Protein AF-A0A925Y4P8-F1 (afdb_monomer)

Solvent-accessible surface area (backbone atoms only — not comparable to full-atom values): 8746 Å² total; per-residue (Å²): 82,98,77,76,82,34,94,43,72,66,51,44,53,48,53,53,52,52,31,55,76,70,42,53,52,58,53,52,50,52,52,52,39,48,76,72,74,46,54,71,67,60,53,52,56,68,61,69,74,66,72,62,35,76,24,54,33,88,46,66,31,12,30,30,73,72,60,62,64,63,53,51,50,44,28,32,77,35,19,48,35,62,93,50,94,85,51,74,66,38,91,60,18,36,76,48,75,73,58,56,64,35,37,78,46,45,55,72,39,70,40,31,35,21,30,27,85,49,65,66,42,13,51,51,36,22,55,52,46,56,69,60,60,42,72,28,91,56,72,47,87,78,77,77,80,91,72,90,74,82,91,127

Secondary structure (DSSP, 8-state):
--SSS-SSHHHHHHHHHHHHHTTHHHHHHHHHHHHTT--HHHHHHHHHT-PPEEEE-SSSEEE----HHHHHHHHIIIIIS-SSTTPPP-TT-EEEE-S-TT-EE-TT-EEEEEE-SSHHHHHHHHHHHHHHSPEESSPPP-PPP-------

Structure (mmCIF, N/CA/C/O backbone):
data_AF-A0A925Y4P8-F1
#
_entry.id   AF-A0A925Y4P8-F1
#
loop_
_atom_site.group_PDB
_atom_site.id
_atom_sit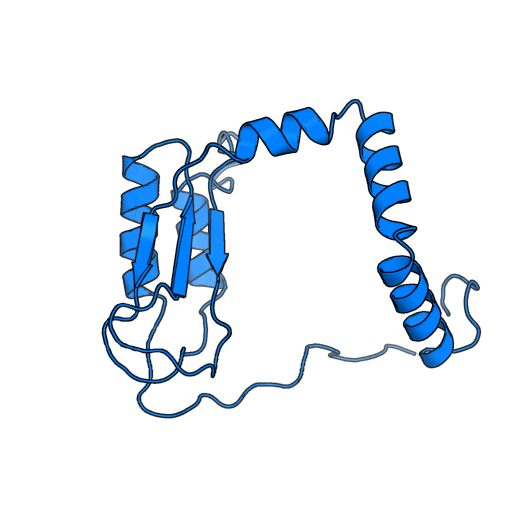e.type_symbol
_atom_site.label_atom_id
_atom_site.label_alt_id
_atom_site.label_comp_id
_atom_site.label_asym_id
_atom_site.label_entity_id
_atom_site.label_seq_id
_atom_site.pdbx_PDB_ins_code
_atom_site.Cartn_x
_atom_site.Cartn_y
_atom_site.Cartn_z
_atom_site.occupancy
_atom_site.B_iso_or_equiv
_atom_site.auth_seq_id
_atom_site.auth_comp_id
_atom_site.auth_asym_id
_atom_site.auth_atom_id
_atom_site.pdbx_PDB_model_num
ATOM 1 N N . LEU A 1 1 ? 26.465 -4.473 -14.148 1.00 80.56 1 LEU A N 1
ATOM 2 C CA . LEU A 1 1 ? 26.742 -5.797 -13.545 1.00 80.56 1 LEU A CA 1
ATOM 3 C C . LEU A 1 1 ? 25.569 -6.725 -13.875 1.00 80.56 1 LEU A C 1
ATOM 5 O O . LEU A 1 1 ? 24.445 -6.241 -13.866 1.00 80.56 1 LEU A O 1
ATOM 9 N N . LEU A 1 2 ? 25.823 -7.959 -14.322 1.00 83.94 2 LEU A N 1
ATOM 10 C CA . LEU A 1 2 ? 24.913 -8.859 -15.076 1.00 83.94 2 LEU A CA 1
ATOM 11 C C . LEU A 1 2 ? 24.430 -8.328 -16.441 1.00 83.94 2 LEU A C 1
ATOM 13 O O . LEU A 1 2 ? 24.644 -8.976 -17.456 1.00 83.94 2 LEU A O 1
ATOM 17 N N . GLY A 1 3 ? 23.854 -7.127 -16.499 1.00 88.00 3 GLY A N 1
ATOM 18 C CA . GLY A 1 3 ? 23.391 -6.515 -17.754 1.00 88.00 3 GLY A CA 1
ATOM 19 C C . GLY A 1 3 ? 24.453 -5.726 -18.533 1.00 88.00 3 GLY A C 1
ATOM 20 O O . GLY A 1 3 ? 24.106 -5.054 -19.492 1.00 88.00 3 GLY A O 1
ATOM 21 N N . ASN A 1 4 ? 25.721 -5.717 -18.096 1.00 89.94 4 ASN A N 1
ATOM 22 C CA . ASN A 1 4 ? 26.820 -4.928 -18.693 1.00 89.94 4 ASN A CA 1
ATOM 23 C C . ASN A 1 4 ? 26.566 -3.410 -18.868 1.00 89.94 4 ASN A C 1
ATOM 25 O O . ASN A 1 4 ? 27.259 -2.745 -19.626 1.00 89.94 4 ASN A O 1
ATOM 29 N N . VAL A 1 5 ? 25.624 -2.843 -18.108 1.00 91.25 5 VAL A N 1
ATOM 30 C CA . VAL A 1 5 ? 25.263 -1.407 -18.132 1.00 91.25 5 VAL A CA 1
ATOM 31 C C . VAL A 1 5 ? 25.927 -0.555 -17.039 1.00 91.25 5 VAL A C 1
ATOM 33 O O . VAL A 1 5 ? 25.717 0.649 -16.981 1.00 91.25 5 VAL A O 1
ATOM 36 N N . ALA A 1 6 ? 26.701 -1.171 -16.143 1.00 92.19 6 ALA A N 1
ATOM 37 C CA . ALA A 1 6 ? 27.406 -0.494 -15.052 1.00 92.19 6 ALA A CA 1
ATOM 38 C C . ALA A 1 6 ? 28.621 -1.314 -14.607 1.00 92.19 6 ALA A C 1
ATOM 40 O O . ALA A 1 6 ? 28.557 -2.552 -14.607 1.00 92.19 6 ALA A O 1
ATOM 41 N N . THR A 1 7 ? 29.677 -0.618 -14.193 1.00 92.06 7 THR A N 1
ATOM 42 C CA . THR A 1 7 ? 30.991 -1.157 -13.806 1.00 92.06 7 THR A CA 1
ATOM 43 C C . THR A 1 7 ? 31.089 -1.576 -12.342 1.00 92.06 7 THR A C 1
ATOM 45 O O . THR A 1 7 ? 31.916 -2.416 -12.008 1.00 92.06 7 THR A O 1
AT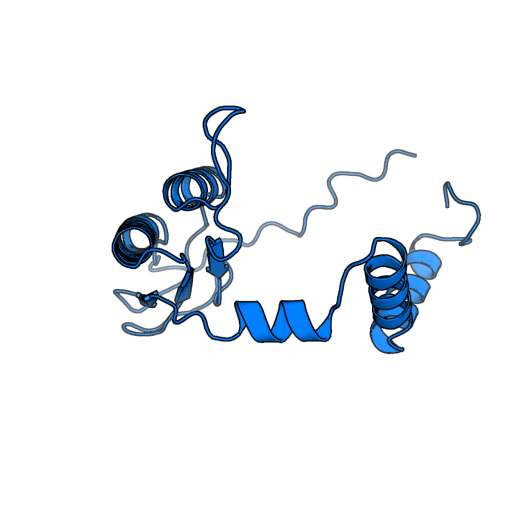OM 48 N N . SER A 1 8 ? 30.232 -1.047 -11.467 1.00 91.19 8 SER A N 1
ATOM 49 C CA . SER A 1 8 ? 30.185 -1.409 -10.046 1.00 91.19 8 SER A CA 1
ATOM 50 C C . SER A 1 8 ? 28.763 -1.295 -9.477 1.00 91.19 8 SER A C 1
ATOM 52 O O . SER A 1 8 ? 27.874 -0.712 -10.103 1.00 91.19 8 SER A O 1
ATOM 54 N N . ILE A 1 9 ? 28.531 -1.844 -8.276 1.00 88.69 9 ILE A N 1
ATOM 55 C CA . ILE A 1 9 ? 27.258 -1.670 -7.549 1.00 88.69 9 ILE A CA 1
ATOM 56 C C . ILE A 1 9 ? 27.047 -0.194 -7.195 1.00 88.69 9 ILE A C 1
ATOM 58 O O . ILE A 1 9 ? 25.925 0.301 -7.259 1.00 88.69 9 ILE A O 1
ATOM 62 N N . VAL A 1 10 ? 28.123 0.515 -6.843 1.00 89.88 10 VAL A N 1
ATOM 63 C CA . VAL A 1 10 ? 28.081 1.948 -6.528 1.00 89.88 10 VAL A CA 1
ATOM 64 C C . VAL A 1 10 ? 27.624 2.744 -7.749 1.00 89.88 10 VAL A C 1
ATOM 66 O O . VAL A 1 10 ? 26.688 3.537 -7.637 1.00 89.88 10 VAL A O 1
ATOM 69 N N . ASP A 1 11 ? 28.202 2.467 -8.919 1.00 91.56 11 ASP A N 1
ATOM 70 C CA . ASP A 1 11 ? 27.816 3.117 -10.176 1.00 91.56 11 ASP A CA 1
ATOM 71 C C . ASP A 1 11 ? 26.364 2.795 -10.540 1.00 91.56 11 ASP A C 1
ATOM 73 O O . ASP A 1 11 ? 25.592 3.694 -10.862 1.00 91.56 11 ASP A O 1
ATOM 77 N N . ALA A 1 12 ? 25.952 1.529 -10.408 1.00 91.06 12 ALA A N 1
ATOM 78 C CA . ALA A 1 12 ? 24.578 1.109 -10.680 1.00 91.06 12 ALA A CA 1
ATOM 79 C C . ALA A 1 12 ? 23.558 1.815 -9.766 1.00 91.06 12 ALA A C 1
ATOM 81 O O . ALA A 1 12 ? 22.530 2.310 -10.242 1.00 91.06 12 ALA A O 1
ATOM 82 N N . LYS A 1 13 ? 23.849 1.912 -8.459 1.00 89.69 13 LYS A N 1
ATOM 83 C CA . LYS A 1 13 ? 23.019 2.656 -7.497 1.00 89.69 13 LYS A CA 1
ATOM 84 C C . LYS A 1 13 ? 22.952 4.133 -7.870 1.00 89.69 13 LYS A C 1
ATOM 86 O O . LYS A 1 13 ? 21.859 4.695 -7.910 1.00 89.69 13 LYS A O 1
ATOM 91 N N . LYS A 1 14 ? 24.095 4.746 -8.194 1.00 92.00 14 LYS A N 1
ATOM 92 C CA . LYS A 1 14 ? 24.160 6.148 -8.614 1.00 92.00 14 LYS A CA 1
ATOM 93 C C . LYS A 1 14 ? 23.304 6.400 -9.855 1.00 92.00 14 LYS A C 1
ATOM 95 O O . LYS A 1 14 ? 22.445 7.274 -9.814 1.00 92.00 14 LYS A O 1
ATOM 100 N N . SER A 1 15 ? 23.472 5.612 -10.916 1.00 92.50 15 SER A N 1
ATOM 101 C CA . SER A 1 15 ? 22.692 5.763 -12.149 1.00 92.50 15 SER A CA 1
ATOM 102 C C . SER A 1 15 ? 21.189 5.579 -11.922 1.00 92.50 15 SER A C 1
ATOM 104 O O . SER A 1 15 ? 20.393 6.320 -12.494 1.00 92.50 15 SER A O 1
ATOM 106 N N . THR A 1 16 ? 20.790 4.648 -11.049 1.00 92.00 16 THR A N 1
ATOM 107 C CA . THR A 1 16 ? 19.377 4.442 -10.680 1.00 92.00 16 THR A CA 1
ATOM 108 C C . THR A 1 16 ? 18.799 5.675 -9.980 1.00 92.00 16 THR A C 1
ATOM 110 O O . THR A 1 16 ? 17.726 6.157 -10.345 1.00 92.00 16 THR A O 1
ATOM 113 N N . VAL A 1 17 ? 19.531 6.231 -9.009 1.00 93.62 17 VAL A N 1
ATOM 114 C CA . VAL A 1 17 ? 19.124 7.450 -8.291 1.00 93.62 17 VAL A CA 1
ATOM 115 C C . VAL A 1 17 ? 19.075 8.657 -9.228 1.00 93.62 17 VAL A C 1
ATOM 117 O O . VAL A 1 17 ? 18.137 9.450 -9.147 1.00 93.62 17 VAL A O 1
ATOM 120 N N . ASP A 1 18 ? 20.039 8.792 -10.137 1.00 95.38 18 ASP A N 1
ATOM 121 C CA . ASP A 1 18 ? 20.075 9.886 -11.109 1.00 95.38 18 ASP A CA 1
ATOM 122 C C . ASP A 1 18 ? 18.887 9.790 -12.096 1.00 95.38 18 ASP A C 1
ATOM 124 O O . ASP A 1 18 ? 18.244 10.800 -12.395 1.00 95.38 18 ASP A O 1
ATOM 128 N N . ALA A 1 19 ? 18.509 8.583 -12.537 1.00 95.50 19 ALA A N 1
ATOM 129 C CA . ALA A 1 19 ? 17.328 8.352 -13.380 1.00 95.50 19 ALA A CA 1
ATOM 130 C C . ALA A 1 19 ? 15.998 8.648 -12.659 1.00 95.50 19 ALA A C 1
ATOM 132 O O . ALA A 1 19 ? 15.062 9.166 -13.275 1.00 95.50 19 ALA A O 1
ATOM 133 N N . TRP A 1 20 ? 15.919 8.353 -11.357 1.00 93.75 20 TRP A N 1
ATOM 134 C CA . TRP A 1 20 ? 14.782 8.725 -10.513 1.00 93.75 20 TRP A CA 1
ATOM 135 C C . TRP A 1 20 ? 14.677 10.247 -10.363 1.00 93.75 20 TRP A C 1
ATOM 137 O O . TRP A 1 20 ? 13.646 10.834 -10.690 1.00 93.75 20 TRP A O 1
ATOM 147 N N . LYS A 1 21 ? 15.767 10.905 -9.943 1.00 95.56 21 LYS A N 1
ATOM 148 C CA . LYS A 1 21 ? 15.803 12.355 -9.683 1.00 95.56 21 LYS A CA 1
ATOM 149 C C . LYS A 1 21 ? 15.585 13.203 -10.934 1.00 95.56 21 LYS A C 1
ATOM 151 O O . LYS A 1 21 ? 14.981 14.265 -10.844 1.00 95.56 21 LYS A O 1
ATOM 156 N N . SER A 1 22 ? 16.068 12.750 -12.089 1.00 97.69 22 SER A N 1
ATOM 157 C CA . SER A 1 22 ? 15.879 13.450 -13.369 1.00 97.69 22 SER A CA 1
ATOM 158 C C . SER A 1 22 ? 14.473 13.293 -13.957 1.00 97.69 22 SER A C 1
ATOM 160 O O . SER A 1 22 ? 14.146 13.965 -14.932 1.00 97.69 22 SER A O 1
ATOM 162 N N . GLY A 1 23 ? 13.644 12.393 -13.416 1.00 96.94 23 GLY A N 1
ATOM 163 C CA . GLY A 1 23 ? 12.342 12.052 -13.991 1.00 96.94 23 GLY A CA 1
ATOM 164 C C . GLY A 1 23 ? 12.423 11.163 -15.239 1.00 96.94 23 GLY A C 1
ATOM 165 O O . GLY A 1 23 ? 11.388 10.858 -15.837 1.00 96.94 23 GLY A O 1
ATOM 166 N N . ALA A 1 24 ? 13.617 10.699 -15.624 1.00 97.31 24 ALA A N 1
ATOM 167 C CA . ALA A 1 24 ? 13.797 9.799 -16.762 1.00 97.31 24 ALA A CA 1
ATOM 168 C C . ALA A 1 24 ? 13.005 8.492 -16.580 1.00 97.31 24 ALA A C 1
ATOM 170 O O . ALA A 1 24 ? 12.320 8.055 -17.505 1.00 97.31 24 ALA A O 1
ATOM 171 N N . ALA A 1 25 ? 13.020 7.921 -15.369 1.00 95.94 25 ALA A N 1
ATOM 172 C CA . ALA A 1 25 ? 12.241 6.724 -15.041 1.00 95.94 25 ALA A CA 1
ATOM 173 C C . ALA A 1 25 ? 10.727 6.948 -15.225 1.00 95.94 25 ALA A C 1
ATOM 175 O O . ALA A 1 25 ? 10.042 6.132 -15.838 1.00 95.94 25 ALA A O 1
ATOM 176 N N . HIS A 1 26 ? 10.219 8.095 -14.766 1.00 95.75 26 HIS A N 1
ATOM 177 C CA . HIS A 1 26 ? 8.810 8.469 -14.892 1.00 95.75 26 HIS A CA 1
ATOM 178 C C . HIS A 1 26 ? 8.388 8.657 -16.361 1.00 95.75 26 HIS A C 1
ATOM 180 O O . HIS A 1 26 ? 7.332 8.180 -16.774 1.00 95.75 26 HIS A O 1
ATOM 186 N N . SER A 1 27 ? 9.244 9.276 -17.1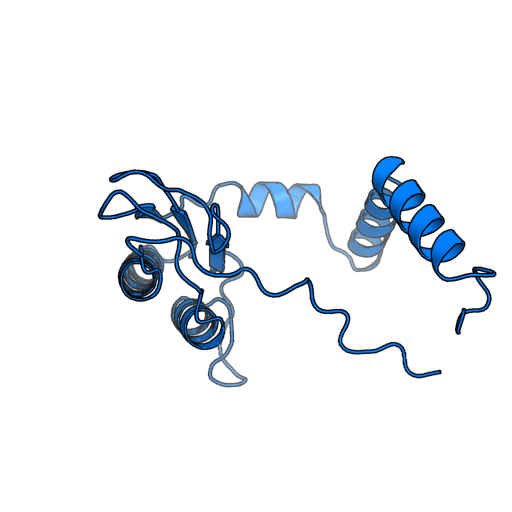82 1.00 97.31 27 SER A N 1
ATOM 187 C CA . SER A 1 27 ? 9.000 9.431 -18.624 1.00 97.31 27 SER A CA 1
ATOM 188 C C . SER A 1 27 ? 8.900 8.083 -19.345 1.00 97.31 27 SER A C 1
ATOM 190 O O . SER A 1 27 ? 7.968 7.860 -20.122 1.00 97.31 27 SER A O 1
ATOM 192 N N . ILE A 1 28 ? 9.823 7.157 -19.065 1.00 97.56 28 ILE A N 1
ATOM 193 C CA . ILE A 1 28 ? 9.794 5.808 -19.648 1.00 97.56 28 ILE A CA 1
ATOM 194 C C . ILE A 1 28 ? 8.553 5.035 -19.188 1.00 97.56 28 ILE A C 1
ATOM 196 O O . ILE A 1 28 ? 7.908 4.383 -20.009 1.00 97.56 28 ILE A O 1
ATOM 200 N N . PHE A 1 29 ? 8.166 5.155 -17.917 1.00 96.94 29 PHE A N 1
ATOM 201 C CA . PHE A 1 29 ? 6.953 4.527 -17.394 1.00 96.94 29 PHE A CA 1
ATOM 202 C C . PHE A 1 29 ? 5.686 5.007 -18.124 1.00 96.94 29 PHE A C 1
ATOM 204 O O . PHE A 1 29 ? 4.873 4.188 -18.549 1.00 96.94 29 PHE A O 1
ATOM 211 N N . HIS A 1 30 ? 5.551 6.311 -18.382 1.00 96.44 30 HIS A N 1
ATOM 212 C CA . HIS A 1 30 ? 4.431 6.842 -19.170 1.00 96.44 30 HIS A CA 1
ATOM 213 C C . HIS A 1 30 ? 4.431 6.334 -20.613 1.00 96.44 30 HIS A C 1
ATOM 215 O O . HIS A 1 30 ? 3.379 5.978 -21.140 1.00 96.44 30 HIS A O 1
ATOM 221 N N . GLN A 1 31 ? 5.601 6.262 -21.251 1.00 97.69 31 GLN A N 1
ATOM 222 C CA . GLN A 1 31 ? 5.710 5.687 -22.593 1.00 97.69 31 GLN A CA 1
ATOM 223 C C . GLN A 1 31 ? 5.287 4.214 -22.609 1.00 97.69 31 GLN A C 1
ATOM 225 O O . GLN A 1 31 ? 4.614 3.791 -23.546 1.00 97.69 31 GLN A O 1
ATOM 230 N N . MET A 1 32 ? 5.653 3.444 -21.581 1.00 98.12 32 MET A N 1
ATOM 231 C CA . MET A 1 32 ? 5.240 2.049 -21.431 1.00 98.12 32 MET A CA 1
ATOM 232 C C . MET A 1 32 ? 3.716 1.923 -21.310 1.00 98.12 32 MET A C 1
ATOM 234 O O . MET A 1 32 ? 3.134 1.122 -22.039 1.00 98.12 32 MET A O 1
ATOM 238 N N . ILE A 1 33 ? 3.078 2.742 -20.463 1.00 97.19 33 ILE A N 1
ATOM 239 C CA . ILE A 1 33 ? 1.612 2.786 -20.315 1.00 97.19 33 ILE A CA 1
ATOM 240 C C . ILE A 1 33 ? 0.948 3.047 -21.671 1.00 97.19 33 ILE A C 1
ATOM 242 O O . ILE A 1 33 ? 0.115 2.255 -22.110 1.00 97.19 33 ILE A O 1
ATOM 246 N N . SER A 1 34 ? 1.359 4.110 -22.370 1.00 97.25 34 SER A N 1
ATOM 247 C CA . SER A 1 34 ? 0.765 4.480 -23.660 1.00 97.25 34 SER A CA 1
ATOM 248 C C . SER A 1 34 ? 0.963 3.401 -24.728 1.00 97.25 34 SER A C 1
ATOM 250 O O . SER A 1 34 ? 0.056 3.134 -25.513 1.00 97.25 34 SER A O 1
ATOM 252 N N . ARG A 1 35 ? 2.129 2.739 -24.760 1.00 98.00 35 ARG A N 1
ATOM 253 C CA . ARG A 1 35 ? 2.418 1.650 -25.714 1.00 98.00 35 ARG A CA 1
ATOM 254 C C . ARG A 1 35 ? 1.559 0.407 -25.490 1.00 98.00 35 ARG A C 1
ATOM 256 O O . ARG A 1 35 ? 1.370 -0.355 -26.432 1.00 98.00 35 ARG A O 1
ATOM 263 N N . GLN A 1 36 ? 1.050 0.208 -24.278 1.00 97.88 36 GLN A N 1
ATOM 264 C CA . GLN A 1 36 ? 0.130 -0.881 -23.940 1.00 97.88 36 GLN A CA 1
ATOM 265 C C . GLN A 1 36 ? -1.346 -0.447 -24.015 1.00 97.88 36 GLN A C 1
ATOM 267 O O . GLN A 1 36 ? -2.225 -1.192 -23.598 1.00 97.88 36 GLN A O 1
ATOM 272 N N . GLY A 1 37 ? -1.628 0.747 -24.555 1.00 97.56 37 GLY A N 1
ATOM 273 C CA . GLY A 1 37 ? -2.986 1.266 -24.734 1.00 97.56 37 GLY A CA 1
ATOM 274 C C . GLY A 1 37 ? -3.593 1.925 -23.492 1.00 97.56 37 GLY A C 1
ATOM 275 O O . GLY A 1 37 ? -4.769 2.270 -23.510 1.00 97.56 37 GLY A O 1
ATOM 276 N N . GLY A 1 38 ? -2.818 2.113 -22.420 1.00 96.62 38 GLY A N 1
ATOM 277 C CA . GLY A 1 38 ? -3.279 2.797 -21.215 1.00 96.62 38 GLY A CA 1
ATOM 278 C C . GLY A 1 38 ? -3.180 4.322 -21.307 1.00 96.62 38 GLY A C 1
ATOM 279 O O . GLY A 1 38 ? -2.442 4.879 -22.122 1.00 96.62 38 GLY A O 1
ATOM 280 N N . ASN A 1 39 ? -3.877 5.007 -20.399 1.00 96.06 39 ASN A N 1
ATOM 281 C CA . ASN A 1 39 ? -3.827 6.459 -20.248 1.00 96.06 39 ASN A CA 1
ATOM 282 C C . ASN A 1 39 ? -3.558 6.834 -18.784 1.00 96.06 39 ASN A C 1
ATOM 284 O O . ASN A 1 39 ? -4.398 6.643 -17.908 1.00 96.06 39 ASN A O 1
ATOM 288 N N . TRP A 1 40 ? -2.375 7.396 -18.519 1.00 94.31 40 TRP A N 1
ATOM 289 C CA . TRP A 1 40 ? -1.967 7.798 -17.169 1.00 94.31 40 TRP A CA 1
ATOM 290 C C . TRP A 1 40 ? -2.911 8.824 -16.533 1.00 94.31 40 TRP A C 1
ATOM 292 O O . TRP A 1 40 ? -3.237 8.711 -15.354 1.00 94.31 40 TRP A O 1
ATOM 302 N N . LYS A 1 41 ? -3.334 9.841 -17.296 1.00 93.88 41 LYS A N 1
ATOM 303 C CA . LYS A 1 41 ? -4.157 10.931 -16.755 1.00 93.88 41 LYS A CA 1
ATOM 304 C C . LYS A 1 41 ? -5.537 10.425 -16.362 1.00 93.88 41 LYS A C 1
ATOM 306 O O . LYS A 1 41 ? -5.981 10.707 -15.259 1.00 93.88 41 LYS A O 1
ATOM 311 N N . GLU A 1 42 ? -6.147 9.647 -17.248 1.00 93.69 42 GLU A N 1
ATOM 312 C CA . GLU A 1 42 ? -7.456 9.036 -17.028 1.00 93.69 42 GLU A CA 1
ATOM 313 C C . GLU A 1 42 ? -7.430 8.072 -15.839 1.00 93.69 42 GLU A C 1
ATOM 315 O O . GLU A 1 42 ? -8.273 8.172 -14.958 1.00 93.69 42 GLU A O 1
ATOM 320 N N . SER A 1 43 ? -6.407 7.213 -15.752 1.00 90.69 43 SER A N 1
ATOM 321 C CA . SER A 1 43 ? -6.208 6.325 -14.600 1.00 90.69 43 SER A CA 1
ATOM 322 C C . SER A 1 43 ? -6.093 7.116 -13.294 1.00 90.69 43 SER A C 1
ATOM 324 O O . SER A 1 43 ? -6.817 6.859 -12.333 1.00 90.69 43 SER A O 1
ATOM 326 N N . LYS A 1 44 ? -5.236 8.145 -13.262 1.00 90.50 44 LYS A N 1
ATOM 327 C CA . LYS A 1 44 ? -5.064 8.984 -12.073 1.00 90.50 44 LYS A CA 1
ATOM 328 C C . LYS A 1 44 ? -6.369 9.666 -11.656 1.00 90.50 44 LYS A C 1
ATOM 330 O O . LYS A 1 44 ? -6.676 9.691 -10.469 1.00 90.50 44 LYS A O 1
ATOM 335 N N . GLU A 1 45 ? -7.108 10.225 -12.609 1.00 90.88 45 GLU A N 1
ATOM 336 C CA . GLU A 1 45 ? -8.394 10.877 -12.355 1.00 90.88 45 GLU A CA 1
ATOM 337 C C . GLU A 1 45 ? -9.415 9.879 -11.802 1.00 90.88 45 GLU A C 1
ATOM 339 O O . GLU A 1 45 ? -9.983 10.127 -10.739 1.00 90.88 45 GLU A O 1
ATOM 344 N N . HIS A 1 46 ? -9.547 8.717 -12.445 1.00 88.62 46 HIS A N 1
ATOM 345 C CA . HIS A 1 46 ? -10.468 7.655 -12.052 1.00 88.62 46 HIS A CA 1
ATOM 346 C C . HIS A 1 46 ? -10.271 7.204 -10.597 1.00 88.62 46 HIS A C 1
ATOM 348 O O . HIS A 1 46 ? -11.237 7.087 -9.849 1.00 88.62 46 HIS A O 1
ATOM 354 N N . TYR A 1 47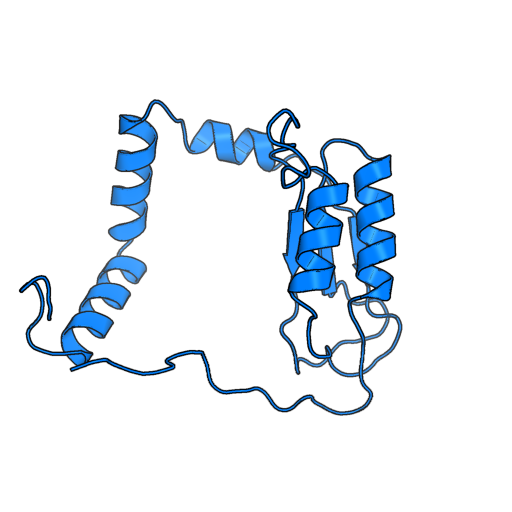 ? -9.024 6.996 -10.165 1.00 87.75 47 TYR A N 1
ATOM 355 C CA . TYR A 1 47 ? -8.750 6.525 -8.803 1.00 87.75 47 TYR A CA 1
ATOM 356 C C . TYR A 1 47 ? -8.722 7.644 -7.753 1.00 87.75 47 TYR A C 1
ATOM 358 O O . TYR A 1 47 ? -8.926 7.374 -6.569 1.00 87.75 47 TYR A O 1
ATOM 366 N N . SER A 1 48 ? -8.519 8.903 -8.157 1.00 83.81 48 SER A N 1
ATOM 367 C CA . SER A 1 48 ? -8.395 10.038 -7.227 1.00 83.81 48 SER A CA 1
ATOM 368 C C . SER A 1 48 ? -9.681 10.412 -6.482 1.00 83.81 48 SER A C 1
ATOM 370 O O . SER A 1 48 ? -9.614 11.096 -5.464 1.00 83.81 48 SER A O 1
ATOM 372 N N . THR A 1 49 ? -10.844 9.965 -6.957 1.00 81.38 49 THR A N 1
ATOM 373 C CA . THR A 1 49 ? -12.149 10.295 -6.363 1.00 81.38 49 THR A CA 1
ATOM 374 C C . THR A 1 49 ? -12.581 9.340 -5.250 1.00 81.38 49 THR A C 1
ATOM 376 O O . THR A 1 49 ? -13.625 9.548 -4.632 1.00 81.38 49 THR A O 1
ATOM 379 N N . SER A 1 50 ? -11.814 8.280 -4.995 1.00 85.88 50 SER A N 1
ATOM 380 C CA . SER A 1 50 ? -12.174 7.252 -4.018 1.00 85.88 50 SER A CA 1
ATOM 381 C C . SER A 1 50 ? -11.944 7.748 -2.593 1.00 85.88 50 SER A C 1
ATOM 383 O O . SER A 1 50 ? -10.808 7.947 -2.169 1.00 85.88 50 SER A O 1
ATOM 385 N N . ALA A 1 51 ? -13.028 7.936 -1.838 1.00 91.25 51 ALA A N 1
ATOM 386 C CA . ALA A 1 51 ? -12.934 8.305 -0.429 1.00 91.25 51 ALA A CA 1
ATOM 387 C C . ALA A 1 51 ? -12.427 7.108 0.404 1.00 91.25 51 ALA A C 1
ATOM 389 O O . ALA A 1 51 ? -13.019 6.025 0.309 1.00 91.25 51 ALA A O 1
ATOM 390 N N . PRO A 1 52 ? -11.372 7.267 1.219 1.00 96.56 52 PRO A N 1
ATOM 391 C CA . PRO A 1 52 ? -10.913 6.208 2.106 1.00 96.56 52 PRO A CA 1
ATOM 392 C C . PRO A 1 52 ? -11.768 6.101 3.374 1.00 96.56 52 PRO A C 1
ATOM 394 O O . PRO A 1 52 ? -12.473 7.038 3.751 1.00 96.56 52 PRO A O 1
ATOM 397 N N . ALA A 1 53 ? -11.656 4.965 4.059 1.00 98.06 53 ALA A N 1
ATOM 398 C CA . ALA A 1 53 ? -11.940 4.859 5.485 1.00 98.06 53 ALA A CA 1
ATOM 399 C C . ALA A 1 53 ? -10.620 4.980 6.258 1.00 98.06 53 ALA A C 1
ATOM 401 O O . ALA A 1 53 ? -9.610 4.383 5.878 1.00 98.06 53 ALA A O 1
ATOM 402 N N . GLU A 1 54 ? -10.619 5.778 7.319 1.00 98.06 54 GLU A N 1
ATOM 403 C CA . GLU A 1 54 ? -9.428 6.028 8.128 1.00 98.06 54 GLU A CA 1
ATOM 404 C C . GLU A 1 54 ? -9.264 4.974 9.222 1.00 98.06 54 GLU A C 1
ATOM 406 O O . GLU A 1 54 ? -10.231 4.590 9.881 1.00 98.06 54 GLU A O 1
ATOM 411 N N . ILE A 1 55 ? -8.022 4.546 9.438 1.00 98.12 55 ILE A N 1
ATOM 412 C CA . ILE A 1 55 ? -7.618 3.730 10.579 1.00 98.12 55 ILE A CA 1
ATOM 413 C C . ILE A 1 55 ? -6.786 4.624 11.484 1.00 98.12 55 ILE A C 1
ATOM 415 O O . ILE A 1 55 ? -5.785 5.193 11.039 1.00 98.12 55 ILE A O 1
ATOM 419 N N . VAL A 1 56 ? -7.195 4.744 12.745 1.00 97.88 56 VAL A N 1
ATOM 420 C CA . VAL A 1 56 ? -6.584 5.674 13.700 1.00 97.88 56 VAL A CA 1
ATOM 421 C C . VAL A 1 56 ? -5.890 4.927 14.831 1.00 97.88 56 VAL A C 1
ATOM 423 O O . VAL A 1 56 ? -6.337 3.865 15.271 1.00 97.88 56 VAL A O 1
ATOM 426 N N . ALA A 1 57 ? -4.799 5.482 15.343 1.00 97.69 57 ALA A N 1
ATOM 427 C CA . ALA A 1 57 ? -4.145 4.952 16.528 1.00 97.69 57 ALA A CA 1
ATOM 428 C C . ALA A 1 57 ? -5.073 5.087 17.747 1.00 97.69 57 ALA A C 1
ATOM 430 O O . ALA A 1 57 ? -5.525 6.178 18.097 1.00 97.69 57 ALA A O 1
ATOM 431 N N . SER A 1 58 ? -5.352 3.974 18.430 1.00 93.88 58 SER A N 1
ATOM 432 C CA . SER A 1 58 ? -6.218 3.969 19.617 1.00 93.88 58 SER A CA 1
ATOM 433 C C . SER A 1 58 ? -5.568 4.651 20.822 1.00 93.88 58 SER A C 1
ATOM 435 O O . SER A 1 58 ? -6.249 5.206 21.682 1.00 93.88 58 SER A O 1
ATOM 437 N N . THR A 1 59 ? -4.241 4.620 20.896 1.00 96.81 59 THR A N 1
ATOM 438 C CA . THR A 1 59 ? -3.445 5.103 22.027 1.00 96.81 59 THR A CA 1
ATOM 439 C C . THR A 1 59 ? -2.168 5.764 21.528 1.00 96.81 59 THR A C 1
ATOM 441 O O . THR A 1 59 ? -1.745 5.531 20.399 1.00 96.81 59 THR A O 1
ATOM 444 N N . ASN A 1 60 ? -1.527 6.556 22.387 1.00 97.94 60 ASN A N 1
ATOM 445 C CA . ASN A 1 60 ? -0.156 6.999 22.140 1.00 97.94 60 ASN A CA 1
ATOM 446 C C . ASN A 1 60 ? 0.795 5.794 22.210 1.00 97.94 60 ASN A C 1
ATOM 448 O O . ASN A 1 60 ? 0.568 4.884 23.015 1.00 97.94 60 ASN A O 1
ATOM 452 N N . GLY A 1 61 ? 1.864 5.811 21.421 1.00 97.00 61 GLY A N 1
ATOM 453 C CA . GLY A 1 61 ? 2.886 4.769 21.446 1.00 97.00 61 GLY A CA 1
ATOM 454 C C . GLY A 1 61 ? 3.677 4.718 20.149 1.00 97.00 61 GLY A C 1
ATOM 455 O O . GLY A 1 61 ? 3.932 5.751 19.535 1.00 97.00 61 GLY A O 1
ATOM 456 N N . TYR A 1 62 ? 4.042 3.512 19.732 1.00 96.69 62 TYR A N 1
ATOM 457 C CA . TYR A 1 62 ? 4.782 3.257 18.502 1.00 96.69 62 TYR A CA 1
ATOM 458 C C . TYR A 1 62 ? 4.006 2.294 17.613 1.00 96.69 62 TYR A C 1
ATOM 460 O O . TYR A 1 62 ? 3.346 1.380 18.105 1.00 96.69 62 TYR A O 1
ATOM 468 N N . MET A 1 63 ? 4.085 2.486 16.301 1.00 95.31 63 MET A N 1
ATOM 469 C CA . MET A 1 63 ? 3.568 1.525 15.339 1.00 95.31 63 MET A CA 1
ATOM 470 C C . MET A 1 63 ? 4.309 0.200 15.522 1.00 95.31 63 MET A C 1
ATOM 472 O O . MET A 1 63 ? 5.538 0.151 15.434 1.00 95.31 63 MET A O 1
ATOM 476 N N . GLY A 1 64 ? 3.565 -0.862 15.807 1.00 93.50 64 GLY A N 1
ATOM 477 C CA . GLY A 1 64 ? 4.101 -2.208 15.916 1.00 93.50 64 GLY A CA 1
ATOM 478 C C . GLY A 1 64 ? 4.596 -2.738 14.573 1.00 93.50 64 GLY A C 1
ATOM 479 O O . GLY A 1 64 ? 4.495 -2.076 13.537 1.00 93.50 64 GLY A O 1
ATOM 480 N N . ASP A 1 65 ? 5.106 -3.965 14.594 1.00 90.81 65 ASP A N 1
ATOM 481 C CA . ASP A 1 65 ? 5.338 -4.690 13.351 1.00 90.81 65 ASP A CA 1
ATOM 482 C C . ASP A 1 65 ? 4.005 -4.979 12.638 1.00 90.81 65 ASP A C 1
ATOM 484 O O . ASP A 1 65 ? 2.946 -5.090 13.271 1.00 90.81 65 ASP A O 1
ATOM 488 N N . VAL A 1 66 ? 4.051 -5.069 11.312 1.00 89.75 66 VAL A N 1
ATOM 489 C CA . VAL A 1 66 ? 2.871 -5.255 10.466 1.00 89.75 66 VAL A CA 1
ATOM 490 C C . VAL A 1 66 ? 2.890 -6.666 9.902 1.00 89.75 66 VAL A C 1
ATOM 492 O O . VAL A 1 66 ? 3.722 -6.995 9.058 1.00 89.75 66 VAL A O 1
ATOM 495 N N . ASP A 1 67 ? 1.922 -7.490 10.311 1.00 91.94 67 ASP A N 1
ATOM 496 C CA . ASP A 1 67 ? 1.709 -8.803 9.702 1.00 91.94 67 ASP A CA 1
ATOM 497 C C . ASP A 1 67 ? 1.260 -8.628 8.242 1.00 91.94 67 ASP A C 1
ATOM 499 O O . ASP A 1 67 ? 0.081 -8.427 7.931 1.00 91.94 67 ASP A O 1
ATOM 503 N N . ALA A 1 68 ? 2.234 -8.701 7.333 1.00 92.31 68 ALA A N 1
ATOM 504 C CA . ALA A 1 68 ? 2.022 -8.534 5.903 1.00 92.31 68 ALA A CA 1
ATOM 505 C C . ALA A 1 68 ? 1.061 -9.585 5.329 1.00 92.31 68 ALA A C 1
ATOM 507 O O . ALA A 1 68 ? 0.337 -9.296 4.374 1.00 92.31 68 ALA A O 1
ATOM 508 N N . ARG A 1 69 ? 1.017 -10.794 5.907 1.00 94.69 69 ARG A N 1
ATOM 509 C CA . ARG A 1 69 ? 0.114 -11.857 5.460 1.00 94.69 69 ARG A CA 1
ATOM 510 C C . ARG A 1 69 ? -1.320 -11.543 5.865 1.00 94.69 69 ARG A C 1
ATOM 512 O O . ARG A 1 69 ? -2.209 -11.636 5.021 1.00 94.69 69 ARG A O 1
ATOM 519 N N . ALA A 1 70 ? -1.548 -11.169 7.121 1.00 95.44 70 ALA A N 1
ATOM 520 C CA . ALA A 1 70 ? -2.874 -10.777 7.595 1.00 95.44 70 ALA A CA 1
ATOM 521 C C . ALA A 1 70 ? -3.400 -9.556 6.823 1.00 95.44 70 ALA A C 1
ATOM 523 O O . ALA A 1 70 ? -4.543 -9.561 6.368 1.00 95.44 70 ALA A O 1
ATOM 524 N N . LEU A 1 71 ? -2.540 -8.558 6.594 1.00 95.56 71 LEU A N 1
ATOM 525 C CA . LEU A 1 71 ? -2.867 -7.381 5.791 1.00 95.56 71 LEU A CA 1
ATOM 526 C C . LEU A 1 71 ? -3.239 -7.759 4.349 1.00 95.56 71 LEU A C 1
ATOM 528 O O . LEU A 1 71 ? -4.243 -7.269 3.838 1.00 95.56 71 LEU A O 1
ATOM 532 N N . ALA A 1 72 ? -2.481 -8.651 3.703 1.00 95.25 72 ALA A N 1
ATOM 533 C CA . ALA A 1 72 ? -2.789 -9.112 2.349 1.00 95.25 72 ALA A CA 1
ATOM 534 C C . ALA A 1 72 ? -4.108 -9.899 2.272 1.00 95.25 72 ALA A C 1
ATOM 536 O O . ALA A 1 72 ? -4.868 -9.734 1.322 1.00 95.25 72 ALA A O 1
ATOM 537 N N . HIS A 1 73 ? -4.410 -10.739 3.264 1.00 95.81 73 HIS A N 1
ATOM 538 C CA . HIS A 1 73 ? -5.693 -11.445 3.309 1.00 95.81 73 HIS A CA 1
ATOM 539 C C . HIS A 1 73 ? -6.871 -10.475 3.450 1.00 95.81 73 HIS A C 1
ATOM 541 O O . HIS A 1 73 ? -7.828 -10.584 2.685 1.00 95.81 73 HIS A O 1
ATOM 547 N N . ALA A 1 74 ? -6.763 -9.485 4.340 1.00 96.62 74 ALA A N 1
ATOM 548 C CA . ALA A 1 74 ? -7.794 -8.467 4.528 1.00 96.62 74 ALA A CA 1
ATOM 549 C C . ALA A 1 74 ? -8.084 -7.689 3.231 1.00 96.62 74 ALA A C 1
ATOM 551 O O . ALA A 1 74 ? -9.239 -7.470 2.863 1.00 96.62 74 ALA A O 1
ATOM 552 N N . THR A 1 75 ? -7.044 -7.305 2.481 1.00 96.94 75 THR A N 1
ATOM 553 C CA . THR A 1 75 ? -7.243 -6.594 1.209 1.00 96.94 75 THR A CA 1
ATOM 554 C C . THR A 1 75 ? -7.844 -7.488 0.122 1.00 96.94 75 THR A C 1
ATOM 556 O O . THR A 1 75 ? -8.646 -6.999 -0.674 1.00 96.94 75 THR A O 1
ATOM 559 N N . ILE A 1 76 ? -7.528 -8.790 0.092 1.00 96.44 76 ILE A N 1
ATOM 560 C CA . ILE A 1 76 ? -8.164 -9.745 -0.833 1.00 96.44 76 ILE A CA 1
ATOM 561 C C . ILE A 1 76 ? -9.667 -9.852 -0.554 1.00 96.44 76 ILE A C 1
ATOM 563 O O . ILE A 1 76 ? -10.455 -9.781 -1.496 1.00 96.44 76 ILE A O 1
ATOM 567 N N . GLU A 1 77 ? -10.075 -9.959 0.712 1.00 95.00 77 GLU A N 1
ATOM 568 C CA . GLU A 1 77 ? -11.495 -9.993 1.100 1.00 95.00 77 GLU A CA 1
ATOM 569 C C . GLU A 1 77 ? -12.236 -8.712 0.679 1.00 95.00 77 GLU A C 1
ATOM 571 O O . GLU A 1 77 ? -13.370 -8.766 0.192 1.00 95.00 77 GLU A O 1
ATOM 576 N N . ALA A 1 78 ? -11.557 -7.564 0.757 1.00 95.88 78 ALA A N 1
ATOM 577 C CA . ALA A 1 78 ? -12.074 -6.286 0.273 1.00 95.88 78 ALA A CA 1
ATOM 578 C C . ALA A 1 78 ? -12.174 -6.190 -1.266 1.00 95.88 78 ALA A C 1
ATOM 580 O O . ALA A 1 78 ? -12.855 -5.301 -1.779 1.00 95.88 78 ALA A O 1
ATOM 581 N N . GLY A 1 79 ? -11.550 -7.111 -2.008 1.00 96.00 79 GLY A N 1
ATOM 582 C CA . GLY A 1 79 ? -11.600 -7.197 -3.472 1.00 96.00 79 GLY A CA 1
ATOM 583 C C . GLY A 1 79 ? -10.294 -6.856 -4.193 1.00 96.00 79 GLY A C 1
ATOM 584 O O . GLY A 1 79 ? -10.274 -6.872 -5.422 1.00 96.00 79 GLY A O 1
ATOM 585 N N . ALA A 1 80 ? -9.196 -6.590 -3.477 1.00 96.50 80 ALA A N 1
ATOM 586 C CA . ALA A 1 80 ? -7.903 -6.223 -4.076 1.00 96.50 80 ALA A CA 1
ATOM 587 C C . ALA A 1 80 ? -7.189 -7.398 -4.774 1.00 96.50 80 ALA A C 1
ATOM 589 O O . ALA A 1 80 ? -6.133 -7.230 -5.384 1.00 96.50 80 ALA A O 1
ATOM 590 N N . GLY A 1 81 ? -7.742 -8.606 -4.675 1.00 95.12 81 GLY A N 1
ATOM 591 C CA . GLY A 1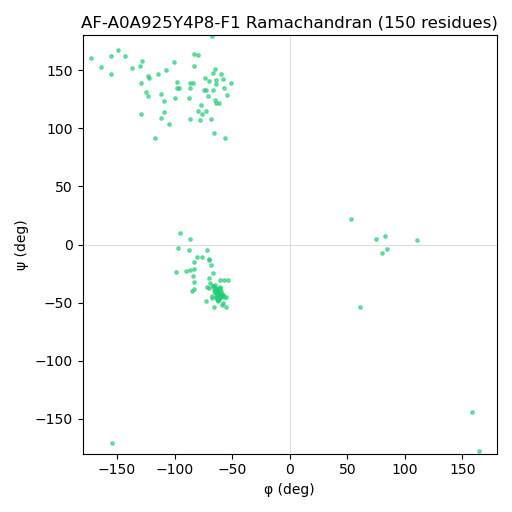 81 ? -7.171 -9.808 -5.256 1.00 95.12 81 GLY A CA 1
ATOM 592 C C . GLY A 1 81 ? -8.221 -10.870 -5.536 1.00 95.12 81 GLY A C 1
ATOM 593 O O . GLY A 1 81 ? -9.423 -10.626 -5.469 1.00 95.12 81 GLY A O 1
ATOM 594 N N . ARG A 1 82 ? -7.737 -12.060 -5.883 1.00 94.69 82 ARG A N 1
ATOM 595 C CA . ARG A 1 82 ? -8.558 -13.225 -6.213 1.00 94.69 82 ARG A CA 1
ATOM 596 C C . ARG A 1 82 ? -8.387 -14.282 -5.127 1.00 94.69 82 ARG A C 1
ATOM 598 O O . ARG A 1 82 ? -7.249 -14.631 -4.815 1.00 94.69 82 ARG A O 1
ATOM 605 N N . LEU A 1 83 ? -9.488 -14.801 -4.586 1.00 90.81 83 LEU A N 1
ATOM 606 C CA . LEU A 1 83 ? -9.475 -16.028 -3.781 1.00 90.81 83 LEU A CA 1
ATOM 607 C C . LEU A 1 83 ? -9.507 -17.250 -4.698 1.00 90.81 83 LEU A C 1
ATOM 609 O O . LEU A 1 83 ? -8.814 -18.236 -4.450 1.00 90.81 83 LEU A O 1
ATOM 613 N N . VAL A 1 84 ? -10.274 -17.157 -5.784 1.00 93.06 84 VAL A N 1
ATOM 614 C CA . VAL A 1 84 ? -10.309 -18.137 -6.872 1.00 93.06 84 VAL A CA 1
ATOM 615 C C . VAL A 1 84 ? -10.122 -17.457 -8.225 1.00 93.06 84 VAL A C 1
ATOM 617 O O . VAL A 1 84 ? -10.383 -16.267 -8.392 1.00 93.06 84 VAL A O 1
ATOM 620 N N . GLU A 1 85 ? -9.685 -18.220 -9.226 1.00 93.25 85 GLU A N 1
ATOM 621 C CA . GLU A 1 85 ? -9.310 -17.694 -10.547 1.00 93.25 85 GLU A CA 1
ATOM 622 C C . GLU A 1 85 ? -10.398 -16.847 -11.214 1.00 93.25 85 GLU A C 1
ATOM 624 O O . GLU A 1 85 ? -10.073 -15.909 -11.937 1.00 93.25 85 GLU A O 1
ATOM 629 N N . SER A 1 86 ? -11.676 -17.133 -10.956 1.00 94.38 86 SER A N 1
ATOM 630 C CA . SER A 1 86 ? -12.817 -16.437 -11.557 1.00 94.38 86 SER A CA 1
ATOM 631 C C . SER A 1 86 ? -13.167 -15.092 -10.916 1.00 94.38 86 SER A C 1
ATOM 633 O O . SER A 1 86 ? -13.976 -14.363 -11.488 1.00 94.38 86 SER A O 1
ATOM 635 N N . ASP A 1 87 ? -12.598 -14.745 -9.760 1.00 93.94 87 ASP A N 1
ATOM 636 C CA . ASP A 1 87 ? -13.018 -13.556 -9.012 1.00 93.94 87 ASP A CA 1
ATOM 637 C C . ASP A 1 87 ? -12.741 -12.261 -9.783 1.00 93.94 87 ASP A C 1
ATOM 639 O O . ASP A 1 87 ? -11.685 -12.081 -10.393 1.00 93.94 87 ASP A O 1
ATOM 643 N N . SER A 1 88 ? -13.685 -11.325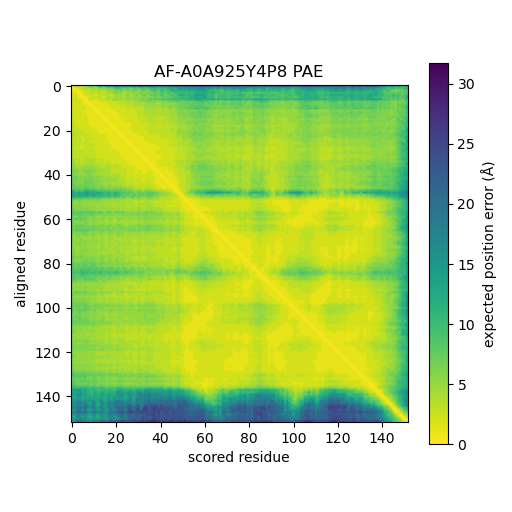 -9.756 1.00 94.94 88 SER A N 1
ATOM 644 C CA . SER A 1 88 ? -13.443 -9.964 -10.234 1.00 94.94 88 SER A CA 1
ATOM 645 C C . SER A 1 88 ? -12.587 -9.204 -9.223 1.00 94.94 88 SER A C 1
ATOM 647 O O . SER A 1 88 ? -12.909 -9.202 -8.036 1.00 94.94 88 SER A O 1
ATOM 649 N N . ILE A 1 89 ? -11.552 -8.513 -9.699 1.00 96.31 89 ILE A N 1
ATOM 650 C CA . ILE A 1 89 ? -10.738 -7.619 -8.869 1.00 96.31 89 ILE A CA 1
ATOM 651 C C . ILE A 1 89 ? -11.399 -6.241 -8.843 1.00 96.31 89 ILE A C 1
ATOM 653 O O . ILE A 1 89 ? -11.789 -5.731 -9.894 1.00 96.31 89 ILE A O 1
ATOM 657 N N . ASP A 1 90 ? -11.488 -5.647 -7.658 1.00 95.50 90 ASP A N 1
ATOM 658 C CA . ASP A 1 90 ? -11.778 -4.232 -7.456 1.00 95.50 90 ASP A CA 1
ATOM 659 C C . ASP A 1 90 ? -10.459 -3.438 -7.520 1.00 95.50 90 ASP A C 1
ATOM 661 O O . ASP A 1 90 ? -9.652 -3.531 -6.594 1.00 95.50 90 ASP A O 1
ATOM 665 N N . PRO A 1 91 ? -10.202 -2.654 -8.584 1.00 93.94 91 PRO A N 1
ATOM 666 C CA . PRO A 1 91 ? -8.940 -1.929 -8.732 1.00 93.94 91 PRO A CA 1
ATOM 667 C C . PRO A 1 91 ? -8.777 -0.759 -7.746 1.00 93.94 91 PRO A C 1
ATOM 669 O O . PRO A 1 91 ? -7.681 -0.213 -7.635 1.00 93.94 91 PRO A O 1
ATOM 672 N N . VAL A 1 92 ? -9.851 -0.359 -7.053 1.00 95.19 92 VAL A N 1
ATOM 673 C CA . VAL A 1 92 ? -9.816 0.650 -5.982 1.00 95.19 92 VAL A CA 1
ATOM 674 C C . VAL A 1 92 ? -9.418 0.017 -4.650 1.00 95.19 92 VAL A C 1
ATOM 676 O O . VAL A 1 92 ? -8.884 0.708 -3.784 1.00 95.19 92 VAL A O 1
ATOM 679 N N . ALA A 1 93 ? -9.687 -1.278 -4.460 1.00 96.25 93 ALA A N 1
ATOM 680 C CA . ALA A 1 93 ? -9.491 -1.933 -3.179 1.00 96.25 93 ALA A CA 1
ATOM 681 C C . ALA A 1 93 ? -8.009 -2.012 -2.790 1.00 96.25 93 ALA A C 1
ATOM 683 O O . ALA A 1 93 ? -7.155 -2.417 -3.579 1.00 96.25 93 ALA A O 1
ATOM 684 N N . GLY A 1 94 ? -7.695 -1.644 -1.548 1.00 96.19 94 GLY A N 1
ATOM 685 C CA . GLY A 1 94 ? -6.324 -1.664 -1.046 1.00 96.19 94 GLY A CA 1
ATOM 686 C C . GLY A 1 94 ? -6.126 -0.869 0.239 1.00 96.19 94 GLY A C 1
ATOM 687 O O . GLY A 1 94 ? -7.064 -0.309 0.807 1.00 96.19 94 GLY A O 1
ATOM 688 N N . VAL A 1 95 ? -4.876 -0.818 0.698 1.00 97.00 95 VAL A N 1
ATOM 689 C CA . VAL A 1 95 ? -4.471 -0.077 1.896 1.00 97.00 95 VAL A CA 1
ATOM 690 C C . VAL A 1 95 ? -3.279 0.825 1.598 1.00 97.00 95 VAL A C 1
ATOM 692 O O . VAL A 1 95 ? -2.335 0.425 0.918 1.00 97.00 95 VAL A O 1
ATOM 695 N N . HIS A 1 96 ? -3.309 2.040 2.137 1.00 96.06 96 HIS A N 1
ATOM 696 C CA . HIS A 1 96 ? -2.170 2.949 2.169 1.00 96.06 96 HIS A CA 1
ATOM 697 C C . HIS A 1 96 ? -1.711 3.103 3.619 1.00 96.06 96 HIS A C 1
ATOM 699 O O . HIS A 1 96 ? -2.406 3.709 4.433 1.00 96.06 96 HIS A O 1
ATOM 705 N N . LEU A 1 97 ? -0.550 2.534 3.942 1.00 95.88 97 LEU A N 1
ATOM 706 C CA . LEU A 1 97 ? 0.094 2.717 5.241 1.00 95.88 97 LEU A CA 1
ATOM 707 C C . LEU A 1 97 ? 0.758 4.097 5.276 1.00 95.88 97 LEU A C 1
ATOM 709 O O . LEU A 1 97 ? 1.619 4.383 4.445 1.00 95.88 97 LEU A O 1
ATOM 713 N N . LEU A 1 98 ? 0.348 4.945 6.218 1.00 96.75 98 LEU A N 1
ATOM 714 C CA . LEU A 1 98 ? 0.899 6.296 6.389 1.00 96.75 98 LEU A CA 1
ATOM 715 C C . LEU A 1 98 ? 2.089 6.310 7.351 1.00 96.75 98 LEU A C 1
ATOM 717 O O . LEU A 1 98 ? 2.917 7.218 7.309 1.00 96.75 98 LEU A O 1
ATOM 721 N N . VAL A 1 99 ? 2.164 5.295 8.213 1.00 94.12 99 VAL A N 1
ATOM 722 C CA . VAL A 1 99 ? 3.147 5.182 9.283 1.00 94.12 99 VAL A CA 1
ATOM 723 C C . VAL A 1 99 ? 3.892 3.854 9.163 1.00 94.12 99 VAL A C 1
ATOM 725 O O . VAL A 1 99 ? 3.283 2.794 9.023 1.00 94.12 99 VAL A O 1
ATOM 728 N N . SER A 1 100 ? 5.221 3.914 9.231 1.00 90.56 100 SER A N 1
ATOM 729 C CA . SER A 1 100 ? 6.097 2.736 9.212 1.00 90.56 100 SER A CA 1
ATOM 730 C C . SER A 1 100 ? 6.233 2.115 10.604 1.00 90.56 100 SER A C 1
ATOM 732 O O . SER A 1 100 ? 6.176 2.832 11.605 1.00 90.56 100 SER A O 1
ATOM 734 N N . ALA A 1 101 ? 6.508 0.810 10.677 1.00 90.50 101 ALA A N 1
ATOM 735 C CA . ALA A 1 101 ? 6.834 0.126 11.930 1.00 90.50 101 ALA A CA 1
ATOM 736 C C . ALA A 1 101 ? 7.948 0.856 12.713 1.00 90.50 101 ALA A C 1
ATOM 738 O O . ALA A 1 101 ? 8.914 1.365 12.136 1.00 90.50 101 ALA A O 1
ATOM 739 N N . GLY A 1 102 ? 7.790 0.942 14.031 1.00 91.50 102 GLY A N 1
ATOM 740 C CA . GLY A 1 102 ? 8.678 1.656 14.951 1.00 91.50 102 GLY A CA 1
ATOM 741 C C . GLY A 1 102 ? 8.473 3.175 15.022 1.00 91.50 102 GLY A C 1
ATOM 742 O O . GLY A 1 102 ? 9.071 3.817 15.882 1.00 91.50 102 GLY A O 1
ATOM 743 N N . SER A 1 103 ? 7.632 3.768 14.169 1.00 93.19 103 SER A N 1
ATOM 744 C CA . SER A 1 103 ? 7.352 5.211 14.222 1.00 93.19 103 SER A CA 1
ATOM 745 C C . SER A 1 103 ? 6.466 5.562 15.419 1.00 93.19 103 SER A C 1
ATOM 747 O O . SER A 1 103 ? 5.561 4.804 15.756 1.00 93.19 103 SER A O 1
ATOM 749 N N . GLU A 1 104 ? 6.699 6.715 16.045 1.00 96.44 104 GLU A N 1
ATOM 750 C CA . GLU A 1 104 ? 5.832 7.234 17.112 1.00 96.44 104 GLU A CA 1
ATOM 751 C C . GLU A 1 104 ? 4.478 7.680 16.542 1.00 96.44 104 GLU A C 1
ATOM 753 O O . GLU A 1 104 ? 4.429 8.277 15.467 1.00 96.44 104 GLU A O 1
ATOM 758 N N . VAL A 1 105 ? 3.396 7.406 17.273 1.00 97.38 105 VAL A N 1
ATOM 759 C CA . VAL A 1 105 ? 2.028 7.805 16.921 1.00 97.38 105 VAL A CA 1
ATOM 760 C C . VAL A 1 105 ? 1.265 8.323 18.135 1.00 97.38 105 VAL A C 1
ATOM 762 O O . VAL A 1 105 ? 1.505 7.915 19.280 1.00 97.38 105 VAL A O 1
ATOM 765 N N . ARG A 1 106 ? 0.297 9.205 17.889 1.00 97.94 106 ARG A N 1
ATOM 766 C CA . ARG A 1 106 ? -0.606 9.749 18.913 1.00 97.94 106 ARG A CA 1
ATOM 767 C C . ARG A 1 106 ? -2.008 9.175 18.788 1.00 97.94 106 ARG A C 1
ATOM 769 O O . ARG A 1 106 ? -2.477 8.877 17.699 1.00 97.94 106 ARG A O 1
ATOM 776 N N . SER A 1 107 ? -2.714 9.078 19.909 1.00 97.69 107 SER A N 1
ATOM 777 C CA . SER A 1 107 ? -4.126 8.697 19.919 1.00 97.69 107 SER A CA 1
ATOM 778 C C . SER A 1 107 ? -4.934 9.617 18.996 1.00 97.69 107 SER A C 1
ATOM 780 O O . SER A 1 107 ? -4.830 10.842 19.089 1.00 97.69 107 SER A O 1
ATOM 782 N N . GLY A 1 108 ? -5.715 9.015 18.100 1.00 97.75 108 GLY A N 1
ATOM 783 C CA . GLY A 1 108 ? -6.499 9.702 17.074 1.00 97.75 108 GLY A CA 1
ATOM 784 C C . GLY A 1 108 ? -5.735 10.044 15.790 1.00 97.75 108 GLY A C 1
ATOM 785 O O . GLY A 1 108 ? -6.350 10.547 14.857 1.00 97.75 108 GLY A O 1
ATOM 786 N N . GLU A 1 109 ? -4.430 9.777 15.709 1.00 98.06 109 GLU A N 1
ATOM 787 C CA . GLU A 1 109 ? -3.647 9.961 14.484 1.00 98.06 109 GLU A CA 1
ATOM 788 C C . GLU A 1 109 ? -3.993 8.891 13.445 1.00 98.06 109 GLU A C 1
ATOM 790 O O . GLU A 1 109 ? -4.036 7.702 13.765 1.00 98.06 109 GLU A O 1
ATOM 795 N N . THR A 1 110 ? -4.220 9.298 12.195 1.00 98.31 110 THR A N 1
ATOM 796 C CA . THR A 1 110 ? -4.492 8.377 11.087 1.00 98.31 110 THR A CA 1
ATOM 797 C C . THR A 1 110 ? -3.213 7.642 10.688 1.00 98.31 110 THR A C 1
ATOM 799 O O . THR A 1 110 ? -2.269 8.244 10.181 1.00 98.31 110 THR A O 1
ATOM 802 N N . ILE A 1 111 ? -3.193 6.325 10.890 1.00 97.88 111 ILE A N 1
ATOM 803 C CA . ILE A 1 111 ? -2.025 5.465 10.638 1.00 97.88 111 ILE A CA 1
ATOM 804 C C . ILE A 1 111 ? -2.101 4.731 9.296 1.00 97.88 111 ILE A C 1
ATOM 806 O O . ILE A 1 111 ? -1.073 4.354 8.727 1.00 97.88 111 ILE A O 1
ATOM 810 N N . ALA A 1 112 ? -3.309 4.536 8.768 1.00 98.06 112 ALA A N 1
ATOM 811 C CA . ALA A 1 112 ? -3.540 3.921 7.470 1.00 98.06 112 ALA A CA 1
ATOM 812 C C . ALA A 1 112 ? -4.881 4.361 6.869 1.00 98.06 112 ALA A C 1
ATOM 814 O O . ALA A 1 112 ? -5.775 4.833 7.573 1.00 98.06 112 ALA A O 1
ATOM 815 N N . LEU A 1 113 ? -5.018 4.169 5.558 1.00 97.88 113 LEU A N 1
ATOM 816 C CA . LEU A 1 113 ? -6.236 4.427 4.792 1.00 97.88 113 LEU A CA 1
ATOM 817 C C . LEU A 1 113 ? -6.674 3.149 4.074 1.00 97.88 113 LEU A C 1
ATOM 819 O O . LEU A 1 113 ? -5.875 2.554 3.349 1.00 97.88 113 LEU A O 1
ATOM 823 N N . ALA A 1 114 ? -7.933 2.755 4.245 1.00 98.19 114 ALA A N 1
ATOM 824 C CA . ALA A 1 114 ? -8.566 1.652 3.528 1.00 98.19 114 ALA A CA 1
ATOM 825 C C . ALA A 1 114 ? -9.384 2.168 2.342 1.00 98.19 114 ALA A C 1
ATOM 827 O O . ALA A 1 114 ? -10.180 3.101 2.477 1.00 98.19 114 ALA A O 1
ATOM 828 N N . PHE A 1 115 ? -9.238 1.516 1.195 1.00 97.69 115 PHE A N 1
ATOM 829 C CA . PHE A 1 115 ? -9.973 1.808 -0.029 1.00 97.69 115 PHE A CA 1
ATOM 830 C C . PHE A 1 115 ? -10.726 0.558 -0.485 1.00 97.69 115 PHE A C 1
ATOM 832 O O . PHE A 1 115 ? -10.221 -0.553 -0.341 1.00 97.69 115 PHE A O 1
ATOM 839 N N . ALA A 1 116 ? -11.928 0.760 -1.020 1.00 96.44 116 ALA A N 1
ATOM 840 C CA . ALA A 1 116 ? -12.683 -0.179 -1.849 1.00 96.44 116 ALA A CA 1
ATOM 841 C C . ALA A 1 116 ? -13.801 0.599 -2.561 1.00 96.44 116 ALA A C 1
ATOM 843 O O . ALA A 1 116 ? -14.265 1.628 -2.052 1.00 96.44 116 ALA A O 1
ATOM 844 N N . SER A 1 117 ? -14.228 0.115 -3.726 1.00 95.06 117 SER A N 1
ATOM 845 C CA . SER A 1 117 ? -15.355 0.677 -4.479 1.00 95.06 117 SER A CA 1
ATOM 846 C C . SER A 1 117 ? -16.677 0.486 -3.730 1.00 95.06 117 SER A C 1
ATOM 848 O O . SER A 1 117 ? -17.546 1.357 -3.757 1.00 95.06 117 SER A O 1
ATOM 850 N N . ASP A 1 118 ? -16.826 -0.645 -3.032 1.00 95.00 118 ASP A N 1
ATOM 851 C CA . ASP A 1 118 ? -17.969 -0.928 -2.163 1.00 95.00 118 ASP A CA 1
ATOM 852 C C . ASP A 1 118 ? -17.729 -0.388 -0.744 1.00 95.00 118 ASP A C 1
ATOM 854 O O . ASP A 1 118 ? -16.737 -0.714 -0.088 1.00 95.00 118 ASP A O 1
ATOM 858 N N . LYS A 1 119 ? -18.665 0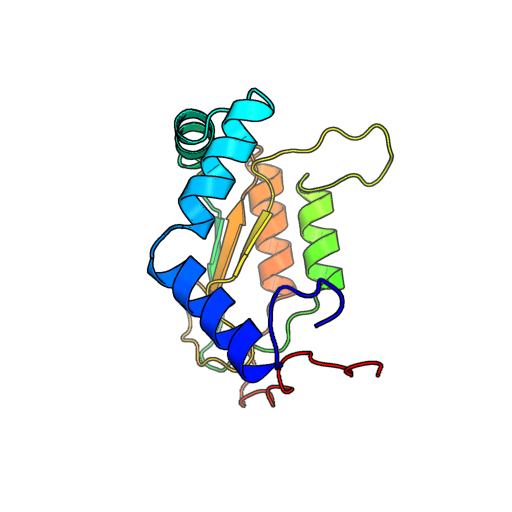.431 -0.249 1.00 95.94 119 LYS A N 1
ATOM 859 C CA . LYS A 1 119 ? -18.558 1.057 1.075 1.00 95.94 119 LYS A CA 1
ATOM 860 C C . LYS A 1 119 ? -18.521 0.034 2.214 1.00 95.94 119 LYS A C 1
ATOM 862 O O . LYS A 1 119 ? -17.770 0.244 3.160 1.00 95.94 119 LYS A O 1
ATOM 867 N N . ASN A 1 120 ? -19.322 -1.027 2.155 1.00 97.00 120 ASN A N 1
ATOM 868 C CA . ASN A 1 120 ? -19.378 -2.016 3.231 1.00 97.00 120 ASN A CA 1
ATOM 869 C C . ASN A 1 120 ? -18.060 -2.785 3.297 1.00 97.00 120 ASN A C 1
ATOM 871 O O . ASN A 1 120 ? -17.473 -2.878 4.370 1.00 97.00 120 ASN A O 1
ATOM 875 N N . LYS A 1 121 ? -17.528 -3.210 2.143 1.00 96.88 121 LYS A N 1
ATOM 876 C CA . LYS A 1 121 ? -16.202 -3.845 2.070 1.00 96.88 121 LYS A CA 1
ATOM 877 C C . LYS A 1 121 ? -15.090 -2.934 2.581 1.00 96.88 121 LYS A C 1
ATOM 879 O O . LYS A 1 121 ? -14.186 -3.392 3.274 1.00 96.88 121 LYS A O 1
ATOM 884 N N . ARG A 1 122 ? -15.152 -1.637 2.264 1.00 97.94 122 ARG A N 1
ATOM 885 C CA . ARG A 1 122 ? -14.191 -0.644 2.764 1.00 97.94 122 ARG A CA 1
ATOM 886 C C . ARG A 1 122 ? -14.240 -0.522 4.288 1.00 97.94 122 ARG A C 1
ATOM 888 O O . ARG A 1 122 ? -13.193 -0.476 4.928 1.00 97.94 122 ARG A O 1
ATOM 895 N N . ASP A 1 123 ? -15.439 -0.453 4.856 1.00 97.62 123 ASP A N 1
ATOM 896 C CA . ASP A 1 123 ? -15.632 -0.308 6.300 1.00 97.62 123 ASP A CA 1
ATOM 897 C C . ASP A 1 123 ? -15.236 -1.600 7.047 1.00 97.62 123 ASP A C 1
ATOM 899 O O . ASP A 1 123 ? -14.610 -1.536 8.106 1.00 97.62 123 ASP A O 1
ATOM 903 N N . GLU A 1 124 ? -15.523 -2.771 6.469 1.00 97.81 124 GLU A N 1
ATOM 904 C CA . GLU A 1 124 ? -15.064 -4.076 6.963 1.00 97.81 124 GLU A CA 1
ATOM 905 C C . GLU A 1 124 ? -13.533 -4.172 6.948 1.00 97.81 124 GLU A C 1
ATOM 907 O O . GLU A 1 124 ? -12.932 -4.520 7.967 1.00 97.81 124 GLU A O 1
ATOM 912 N N . LEU A 1 125 ? -12.889 -3.779 5.842 1.00 98.19 125 LEU A N 1
ATOM 913 C CA . LEU A 1 125 ? -11.431 -3.704 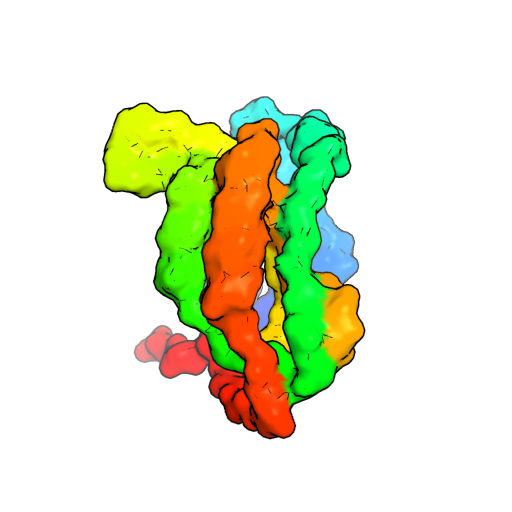5.740 1.00 98.19 125 LEU A CA 1
ATOM 914 C C . LEU A 1 125 ? -10.842 -2.779 6.811 1.00 98.19 125 LEU A C 1
ATOM 916 O O . LEU A 1 125 ? -9.874 -3.145 7.475 1.00 98.19 125 LEU A O 1
ATOM 920 N N . ALA A 1 126 ? -11.427 -1.597 7.018 1.00 98.19 126 ALA A N 1
ATOM 921 C CA . ALA A 1 126 ? -10.971 -0.668 8.048 1.00 98.19 126 ALA A CA 1
ATOM 922 C C . ALA A 1 126 ? -11.069 -1.280 9.456 1.00 98.19 126 ALA A C 1
ATOM 924 O O . ALA A 1 126 ? -10.123 -1.171 10.237 1.00 98.19 126 ALA A O 1
ATOM 925 N N . ALA A 1 127 ? -12.162 -1.983 9.768 1.00 97.56 127 ALA A N 1
ATOM 926 C CA . ALA A 1 127 ? -12.329 -2.673 11.046 1.00 97.56 127 ALA A CA 1
ATOM 927 C C . ALA A 1 127 ? -11.299 -3.802 11.241 1.00 97.56 127 ALA A C 1
ATOM 929 O O . ALA A 1 127 ? -10.715 -3.931 12.321 1.00 97.56 127 ALA A O 1
ATOM 930 N N . GLN A 1 128 ? -11.027 -4.588 10.195 1.00 97.44 128 GLN A N 1
ATOM 931 C CA . GLN A 1 128 ? -9.984 -5.615 10.231 1.00 97.44 128 GLN A CA 1
ATOM 932 C C . GLN A 1 128 ? -8.600 -4.993 10.443 1.00 97.44 128 GLN A C 1
ATOM 934 O O . GLN A 1 128 ? -7.859 -5.427 11.326 1.00 97.44 128 GLN A O 1
ATOM 939 N N . LEU A 1 129 ? -8.264 -3.931 9.709 1.00 97.19 129 LEU A N 1
ATOM 940 C CA . LEU A 1 129 ? -6.982 -3.238 9.842 1.00 97.19 129 LEU A CA 1
ATOM 941 C C . LEU A 1 129 ? -6.811 -2.594 11.221 1.00 97.19 129 LEU A C 1
ATOM 943 O O . LEU A 1 129 ? -5.731 -2.697 11.794 1.00 97.19 129 LEU A O 1
ATOM 947 N N . GLN A 1 130 ? -7.867 -2.021 11.804 1.00 96.25 130 GLN A N 1
ATOM 948 C CA . GLN A 1 130 ? -7.849 -1.521 13.184 1.00 96.25 130 GLN A CA 1
ATOM 949 C C . GLN A 1 130 ? -7.472 -2.624 14.187 1.00 96.25 130 GLN A C 1
ATOM 951 O O . GLN A 1 130 ? -6.875 -2.348 15.228 1.00 96.25 130 GLN A O 1
ATOM 956 N N . SER A 1 131 ? -7.810 -3.880 13.880 1.00 93.62 131 SER A N 1
ATOM 957 C CA . SER A 1 131 ? -7.445 -5.030 14.702 1.00 93.62 131 SER A CA 1
ATOM 958 C C . SER A 1 131 ? -6.030 -5.551 14.428 1.00 93.62 131 SER A C 1
ATOM 960 O O . SER A 1 131 ? -5.394 -6.031 15.363 1.00 93.62 131 SER A O 1
ATOM 962 N N . ILE A 1 132 ? -5.521 -5.451 13.197 1.00 94.75 132 ILE A N 1
ATOM 963 C CA . ILE A 1 132 ? -4.210 -5.992 12.794 1.00 94.75 132 ILE A CA 1
ATOM 964 C C . ILE A 1 132 ? -3.079 -5.006 13.112 1.00 94.75 132 ILE A C 1
ATOM 966 O O . ILE A 1 132 ? -2.022 -5.421 13.581 1.00 94.75 132 ILE A O 1
ATOM 970 N N . LEU A 1 133 ? -3.299 -3.706 12.904 1.00 95.31 133 LEU A N 1
ATOM 971 C CA . LEU A 1 133 ? -2.308 -2.662 13.161 1.00 95.31 133 LEU A CA 1
ATOM 972 C C . LEU A 1 133 ? -2.242 -2.376 14.666 1.00 95.31 133 LEU A C 1
ATOM 974 O O . LEU A 1 133 ? -3.162 -1.805 15.255 1.00 95.31 133 LEU A O 1
ATOM 978 N N . LYS A 1 134 ? -1.159 -2.816 15.310 1.00 94.31 134 LYS A N 1
ATOM 979 C CA . LYS A 1 134 ? -0.981 -2.704 16.762 1.00 94.31 134 LYS A CA 1
ATOM 980 C C . LYS A 1 134 ? -0.133 -1.498 17.125 1.00 94.31 134 LYS A C 1
ATOM 982 O O . LYS A 1 134 ? 0.888 -1.250 16.498 1.00 94.31 134 LYS A O 1
ATOM 987 N N . ILE A 1 135 ? -0.526 -0.806 18.192 1.00 96.19 135 ILE A N 1
ATOM 988 C CA . ILE A 1 135 ? 0.299 0.223 18.825 1.00 96.19 135 ILE A CA 1
ATOM 989 C C . ILE A 1 135 ? 0.973 -0.382 20.056 1.00 96.19 135 ILE A C 1
ATOM 991 O O . ILE A 1 135 ? 0.304 -0.947 20.924 1.00 96.19 135 ILE A O 1
ATOM 995 N N . THR A 1 136 ? 2.295 -0.280 20.122 1.00 95.25 136 THR A N 1
ATOM 996 C CA . THR A 1 136 ? 3.126 -0.767 21.227 1.00 95.25 136 THR A CA 1
ATOM 997 C C . THR A 1 136 ? 3.522 0.379 22.156 1.00 95.25 136 THR A C 1
ATOM 999 O O . THR A 1 136 ? 3.539 1.548 21.775 1.00 95.25 136 THR A O 1
ATOM 1002 N N . THR A 1 137 ? 3.856 0.060 23.408 1.00 93.81 137 THR A N 1
ATOM 1003 C CA . THR A 1 137 ? 4.303 1.052 24.406 1.00 93.81 137 THR A CA 1
ATOM 1004 C C . THR A 1 137 ? 5.791 1.390 24.307 1.00 93.81 137 THR A C 1
ATOM 1006 O O . THR A 1 137 ? 6.230 2.381 24.884 1.00 93.81 137 THR A O 1
ATOM 1009 N N . ALA A 1 138 ? 6.563 0.577 23.587 1.00 89.44 138 ALA A N 1
ATOM 1010 C CA . ALA A 1 138 ? 7.983 0.771 23.328 1.00 89.44 138 ALA A CA 1
ATOM 1011 C C . ALA A 1 138 ? 8.269 0.627 21.822 1.00 89.44 138 ALA A C 1
ATOM 1013 O O . ALA A 1 138 ? 7.516 -0.083 21.143 1.00 89.44 138 ALA A O 1
ATOM 1014 N N . PRO A 1 139 ? 9.333 1.271 21.303 1.00 82.81 139 PRO A N 1
ATOM 1015 C CA . PRO A 1 139 ? 9.725 1.136 19.906 1.00 82.81 139 PRO A CA 1
ATOM 1016 C C . PRO A 1 139 ? 10.006 -0.323 19.543 1.00 82.81 139 PRO A C 1
ATOM 1018 O O . PRO A 1 139 ? 10.591 -1.062 20.336 1.00 82.81 139 PRO A O 1
ATOM 1021 N N . VAL A 1 140 ? 9.618 -0.717 18.332 1.00 81.44 140 VAL A N 1
ATOM 1022 C CA . VAL A 1 140 ? 10.017 -2.000 17.744 1.00 81.44 140 VAL A CA 1
ATOM 1023 C C . VAL A 1 140 ? 11.391 -1.838 17.099 1.00 81.44 140 VAL A C 1
ATOM 1025 O O . VAL A 1 140 ? 11.669 -0.810 16.476 1.00 81.44 140 VAL A O 1
ATOM 1028 N N . GLU A 1 141 ? 12.258 -2.836 17.263 1.00 76.81 141 GLU 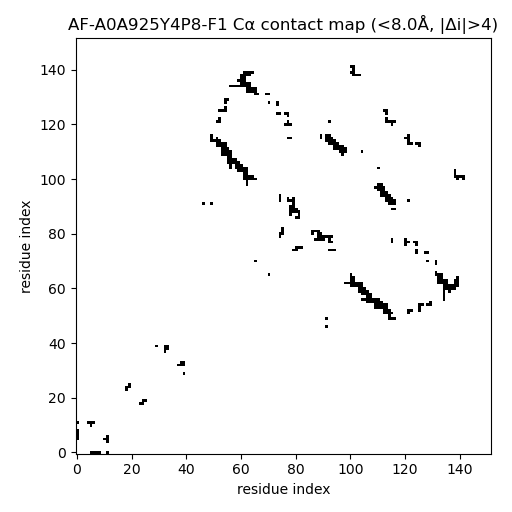A N 1
ATOM 1029 C CA . GLU A 1 141 ? 13.550 -2.875 16.581 1.00 76.81 141 GLU A CA 1
ATOM 1030 C C . GLU A 1 141 ? 13.321 -2.983 15.069 1.00 76.81 141 GLU A C 1
ATOM 1032 O O . GLU A 1 141 ? 12.640 -3.889 14.595 1.00 76.81 141 GLU A O 1
ATOM 1037 N N . GLN A 1 142 ? 13.843 -2.019 14.308 1.00 68.44 142 GLN A N 1
ATOM 1038 C CA . GLN A 1 142 ? 13.742 -2.053 12.854 1.00 68.44 142 GLN A CA 1
ATOM 1039 C C . GLN A 1 142 ? 14.805 -2.997 12.304 1.00 68.44 142 GLN A C 1
ATOM 1041 O O . GLN A 1 142 ? 16.000 -2.709 12.403 1.00 68.44 142 GLN A O 1
ATOM 1046 N N . GLU A 1 143 ? 14.378 -4.098 11.686 1.00 67.56 143 GLU A N 1
ATOM 1047 C CA . GLU A 1 143 ? 15.311 -4.919 10.925 1.00 67.56 143 GLU A CA 1
ATOM 1048 C C . GLU A 1 143 ? 15.871 -4.123 9.731 1.00 67.56 143 GLU A C 1
ATOM 1050 O O . GLU A 1 143 ? 15.152 -3.337 9.098 1.00 67.56 143 GLU A O 1
ATOM 1055 N N . PRO A 1 144 ? 17.169 -4.283 9.413 1.00 65.00 144 PRO A N 1
ATOM 1056 C CA . PRO A 1 144 ? 17.776 -3.600 8.282 1.00 65.00 144 PRO A CA 1
ATOM 1057 C C . PRO A 1 144 ? 17.070 -3.976 6.975 1.00 65.00 144 PRO A C 1
ATOM 1059 O O . PRO A 1 144 ? 16.606 -5.100 6.788 1.00 65.00 144 PRO A O 1
ATOM 1062 N N . SER A 1 145 ? 17.000 -3.021 6.045 1.00 67.19 145 SER A N 1
ATOM 1063 C CA . SER A 1 145 ? 16.310 -3.228 4.774 1.00 67.19 145 SER A CA 1
ATOM 1064 C C . SER A 1 145 ? 16.877 -4.428 4.008 1.00 67.19 145 SER A C 1
ATOM 1066 O O . SER A 1 145 ? 18.090 -4.607 3.891 1.00 67.19 145 SER A O 1
ATOM 1068 N N . ILE A 1 146 ? 15.955 -5.248 3.496 1.00 64.12 146 ILE A N 1
ATOM 1069 C CA . ILE A 1 146 ? 16.178 -6.527 2.814 1.00 64.12 146 ILE A CA 1
ATOM 1070 C C . ILE A 1 146 ? 17.129 -6.348 1.616 1.00 64.12 146 ILE A C 1
ATOM 1072 O O . ILE A 1 146 ? 16.720 -6.088 0.485 1.00 64.12 146 ILE A O 1
ATOM 1076 N N . VAL A 1 147 ? 18.422 -6.534 1.861 1.00 60.81 147 VAL A N 1
ATOM 1077 C CA . VAL A 1 147 ? 19.382 -7.074 0.895 1.00 60.81 147 VAL A CA 1
ATOM 1078 C C . VAL A 1 147 ? 19.869 -8.374 1.520 1.00 60.81 147 VAL A C 1
ATOM 1080 O O . VAL A 1 147 ? 20.769 -8.360 2.350 1.00 60.81 147 VAL A O 1
ATOM 1083 N N . ILE A 1 148 ? 19.196 -9.479 1.184 1.00 56.44 148 ILE A N 1
ATOM 1084 C CA . ILE A 1 148 ? 19.408 -10.784 1.837 1.00 56.44 148 ILE A CA 1
ATOM 1085 C C . ILE A 1 148 ? 20.754 -11.386 1.428 1.00 56.44 148 ILE A C 1
ATOM 1087 O O . ILE A 1 148 ? 21.418 -11.974 2.269 1.00 56.44 148 ILE A O 1
ATOM 1091 N N . ASP A 1 149 ? 21.171 -11.210 0.171 1.00 52.00 149 ASP A N 1
ATOM 1092 C CA . ASP A 1 149 ? 22.544 -11.465 -0.273 1.00 52.00 149 ASP A CA 1
ATOM 1093 C C . ASP A 1 149 ? 22.750 -10.986 -1.723 1.00 52.00 149 ASP A C 1
ATOM 1095 O O . ASP A 1 149 ? 21.781 -10.847 -2.479 1.00 52.00 149 ASP A O 1
ATOM 1099 N N . VAL A 1 150 ? 24.001 -10.777 -2.142 1.00 57.66 150 VAL A N 1
ATOM 1100 C CA . VAL A 1 150 ? 24.360 -10.643 -3.567 1.00 57.66 150 VAL A CA 1
ATOM 1101 C C . VAL A 1 150 ? 25.039 -11.939 -3.989 1.00 57.66 150 VAL A C 1
ATOM 1103 O O . VAL A 1 150 ? 26.204 -12.155 -3.679 1.00 57.66 150 VAL A O 1
ATOM 1106 N N . TRP A 1 151 ? 24.317 -12.796 -4.714 1.00 54.97 151 TRP A N 1
ATOM 1107 C CA . TRP A 1 151 ? 24.885 -14.028 -5.262 1.00 54.97 151 TRP A CA 1
ATOM 1108 C C . TRP A 1 151 ? 25.903 -13.656 -6.350 1.00 54.97 151 TRP A C 1
ATOM 1110 O O . TRP A 1 151 ? 25.520 -13.155 -7.410 1.00 54.97 151 TRP A O 1
ATOM 1120 N N . SER A 1 152 ? 27.192 -13.830 -6.045 1.00 51.00 152 SER A N 1
ATOM 1121 C CA . SER A 1 152 ? 28.325 -13.650 -6.965 1.00 51.00 152 SER A CA 1
ATOM 1122 C C . SER A 1 152 ? 28.648 -14.928 -7.720 1.00 51.00 152 SER A C 1
ATOM 1124 O O . SER A 1 152 ? 28.748 -15.969 -7.030 1.00 51.00 152 SER A O 1
#

Foldseek 3Di:
DVVPPDDDPVRVVVVVVVCVVVCVVVVVVCVVQVVVVHDPVVVCVVLVPWDWDFQWDQAWAFWADFPPVLQVVLQVQLQCDDPDPPGHHFVFFHKDAPHDAQHTHHHGHGGMTGTGPDPVSRVSSSVSCNVRTDGDRHGDDDDPPDPVDDDD

Nearest PDB structures (foldseek):
  5oln-assembly1_A  TM=8.899E-01  e=9.515E-08  Bacillus subtilis subsp. subtilis str. 168
  3h5q-assembly1_A-2  TM=8.759E-01  e=1.015E-07  Staphylococcus aureus subsp. aureus COL
  5ep8-assembly1_B  TM=8.822E-01  e=3.970E-07  Bacillus subtilis subsp. subtilis str. 168
  7m7k-assembly1_B-2  TM=8.862E-01  e=4.521E-07  Parageobacillus thermoglucosidasius
  5ey3-assembly1_B  TM=8.821E-01  e=1.057E-04  Salmonella enterica subsp. enterica serovar Typhimurium str. LT2

Mean predicted aligned error: 5.5 Å

Radius of gyration: 19.5 Å; Cα contacts (8 Å, |Δi|>4): 221; chains: 1; bounding box: 50×32×50 Å

pLDDT: mean 91.84, std 9.72, range [51.0, 98.31]

Sequence (152 aa):
LLGNVATSIVDAKKSTVDAWKSGAAHSIFHQMISRQGGNWKESKEHYSTSAPAEIVASTNGYMGDVDARALAHATIEAGAGRLVESDSIDPVAGVHLLVSAGSEVRSGETIALAFASDKNKRDELAAQLQSILKITTAPVEQEPSIVIDVWS